Protein AF-A0A820PJR1-F1 (afdb_monomer_lite)

Organism: NCBI:txid392033

Foldseek 3Di:
DLVLLVVLLVVQVVDPPADPVLSVCCNVCVVVDDLVVLCVDPHCSVVQVVVCVVVVVVVSVVSSD

Sequence (65 aa):
DAKSIKDLVEYCRLQNDIDDDEIKKVQREYRDHTPIWWYTAPYFMYSMLNRGLRQMDVDIILKMG

pLDDT: mean 73.72, std 7.04, range [51.69, 83.0]

Structure (mmCIF, N/CA/C/O backbone):
data_AF-A0A820PJR1-F1
#
_entry.id   AF-A0A820PJR1-F1
#
loop_
_atom_site.group_PDB
_atom_site.id
_atom_site.type_symbol
_atom_site.label_atom_id
_atom_site.label_alt_id
_atom_site.label_comp_id
_atom_site.label_asym_id
_atom_site.label_entity_id
_atom_site.label_seq_id
_atom_site.pdbx_PDB_ins_code
_atom_site.Cartn_x
_atom_site.Cartn_y
_atom_site.Cartn_z
_atom_site.occupancy
_atom_site.B_iso_or_equiv
_atom_site.auth_seq_id
_atom_site.auth_comp_id
_atom_site.auth_asym_id
_atom_site.auth_atom_id
_atom_site.pdbx_PDB_model_num
ATOM 1 N N . ASP A 1 1 ? 13.015 0.634 2.325 1.00 51.69 1 ASP A N 1
ATOM 2 C CA . ASP A 1 1 ? 13.184 0.792 3.788 1.00 51.69 1 ASP A CA 1
ATOM 3 C C . ASP A 1 1 ? 11.935 0.425 4.576 1.00 51.69 1 ASP A C 1
ATOM 5 O O . ASP A 1 1 ? 10.825 0.691 4.139 1.00 51.69 1 ASP A O 1
ATOM 9 N N . ALA A 1 2 ? 12.096 -0.163 5.765 1.00 55.91 2 ALA A N 1
ATOM 10 C CA .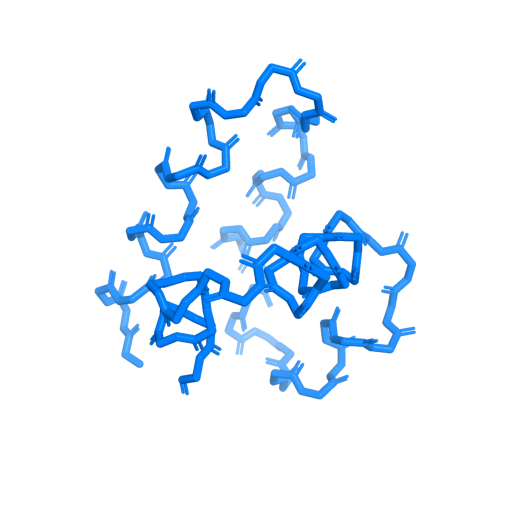 ALA A 1 2 ? 10.981 -0.577 6.631 1.00 55.91 2 ALA A CA 1
ATOM 11 C C . ALA A 1 2 ? 10.071 0.580 7.095 1.00 55.91 2 ALA A C 1
ATOM 13 O O . ALA A 1 2 ? 8.961 0.337 7.567 1.00 55.91 2 ALA A O 1
ATOM 14 N N . LYS A 1 3 ? 10.557 1.821 6.983 1.00 60.47 3 LYS A N 1
ATOM 15 C CA . LYS A 1 3 ? 9.847 3.044 7.365 1.00 60.47 3 LYS A CA 1
ATOM 16 C C . LYS A 1 3 ? 8.790 3.431 6.322 1.00 60.47 3 LYS A C 1
ATOM 18 O O . LYS A 1 3 ? 7.644 3.642 6.693 1.00 60.47 3 LYS A O 1
ATOM 23 N N . SER A 1 4 ? 9.137 3.372 5.034 1.00 67.19 4 SER A N 1
ATOM 24 C CA . SER A 1 4 ? 8.230 3.694 3.921 1.00 67.19 4 SER A CA 1
ATOM 25 C C . SER A 1 4 ? 7.012 2.766 3.873 1.00 67.19 4 SER A C 1
ATOM 27 O O . SER A 1 4 ? 5.896 3.209 3.638 1.00 67.19 4 SER A O 1
ATOM 29 N N . ILE A 1 5 ? 7.202 1.482 4.195 1.00 70.81 5 ILE A N 1
ATOM 30 C CA . ILE A 1 5 ? 6.119 0.484 4.218 1.00 70.81 5 ILE A CA 1
ATOM 31 C C . ILE A 1 5 ? 5.120 0.774 5.338 1.00 70.81 5 ILE A C 1
ATOM 33 O O . ILE A 1 5 ? 3.919 0.625 5.144 1.00 70.81 5 ILE A O 1
ATOM 37 N N . LYS A 1 6 ? 5.606 1.181 6.518 1.00 75.12 6 LYS A N 1
ATOM 38 C CA . LYS A 1 6 ? 4.736 1.546 7.642 1.00 75.12 6 LYS A CA 1
ATOM 39 C C . LYS A 1 6 ? 3.873 2.751 7.291 1.00 75.12 6 LYS A C 1
ATOM 41 O O . LYS A 1 6 ? 2.666 2.676 7.478 1.00 75.12 6 LYS A O 1
ATOM 46 N N . ASP A 1 7 ? 4.479 3.788 6.720 1.00 77.56 7 ASP A N 1
ATOM 47 C CA . ASP A 1 7 ? 3.755 4.986 6.290 1.00 77.56 7 ASP A CA 1
ATOM 48 C C . ASP A 1 7 ? 2.726 4.665 5.195 1.00 77.56 7 ASP A C 1
ATOM 50 O O . ASP A 1 7 ? 1.643 5.249 5.168 1.00 77.56 7 ASP A O 1
ATOM 54 N N . LEU A 1 8 ? 3.049 3.724 4.302 1.00 74.00 8 LEU A N 1
ATOM 55 C CA . LEU A 1 8 ? 2.143 3.257 3.259 1.00 74.00 8 LEU A CA 1
ATOM 56 C C . LEU A 1 8 ? 0.975 2.464 3.856 1.00 74.00 8 LEU A C 1
ATOM 58 O O . LEU A 1 8 ? -0.172 2.758 3.546 1.00 74.00 8 LEU A O 1
ATOM 62 N N . VAL A 1 9 ? 1.233 1.527 4.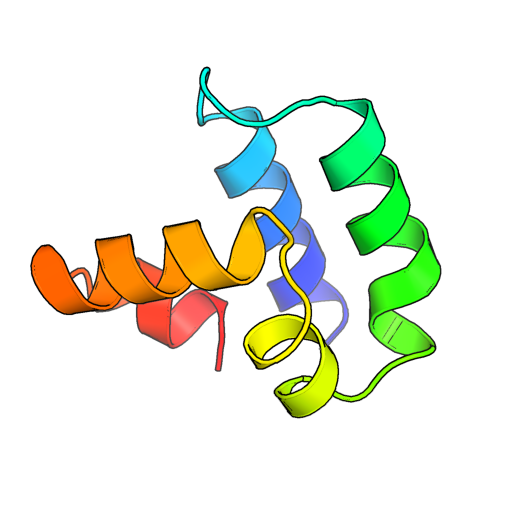771 1.00 77.75 9 VAL A N 1
ATOM 63 C CA . VAL A 1 9 ? 0.201 0.765 5.501 1.00 77.75 9 VAL A CA 1
ATOM 64 C C . VAL A 1 9 ? -0.718 1.685 6.309 1.00 77.75 9 VAL A C 1
ATOM 66 O O . VAL A 1 9 ? -1.932 1.487 6.331 1.00 77.75 9 VAL A O 1
ATOM 69 N N . GLU A 1 10 ? -0.163 2.707 6.953 1.00 81.50 10 GLU A N 1
ATOM 70 C CA . GLU A 1 10 ? -0.926 3.681 7.732 1.00 81.50 10 GLU A CA 1
ATOM 71 C C . GLU A 1 10 ? -1.793 4.563 6.825 1.00 81.50 10 GLU A C 1
ATOM 73 O O . GLU A 1 10 ? -2.971 4.770 7.109 1.00 81.50 10 GLU A O 1
ATOM 7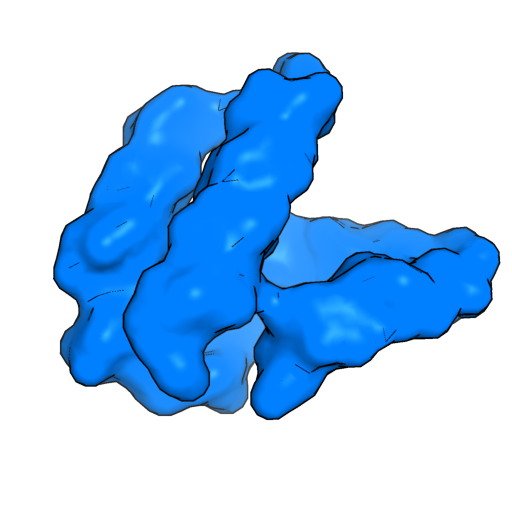8 N N . TYR A 1 11 ? -1.267 4.972 5.665 1.00 77.88 11 TYR A N 1
ATOM 79 C CA . TYR A 1 11 ? -2.054 5.627 4.621 1.00 77.88 11 TYR A CA 1
ATOM 80 C C . TYR A 1 11 ? -3.176 4.726 4.081 1.00 77.88 11 TYR A C 1
ATOM 82 O O . TYR A 1 11 ? -4.294 5.200 3.892 1.00 77.88 11 TYR A O 1
ATOM 90 N N . CYS A 1 12 ? -2.915 3.429 3.878 1.00 76.94 12 CYS A N 1
ATOM 91 C CA . CYS A 1 12 ? -3.928 2.467 3.433 1.00 76.94 12 CYS A CA 1
ATOM 92 C C . CYS A 1 12 ? -5.061 2.331 4.448 1.00 76.94 12 CYS A C 1
ATOM 94 O O . CYS A 1 12 ? -6.219 2.353 4.054 1.00 76.94 12 CYS A O 1
ATOM 96 N N . ARG A 1 13 ? -4.741 2.266 5.748 1.00 76.94 13 ARG A N 1
ATOM 97 C CA . ARG A 1 13 ? -5.748 2.223 6.823 1.00 76.94 13 ARG A CA 1
ATOM 98 C C . ARG A 1 13 ? -6.632 3.464 6.877 1.00 76.94 13 ARG A C 1
ATOM 100 O O . ARG A 1 13 ? -7.762 3.385 7.342 1.00 76.94 13 ARG A O 1
ATOM 107 N N . LEU A 1 14 ? -6.118 4.612 6.440 1.00 79.44 14 LEU A N 1
ATOM 108 C CA . LEU A 1 14 ? -6.900 5.846 6.344 1.00 79.44 14 LEU A CA 1
ATOM 109 C C . LEU A 1 14 ? -7.837 5.853 5.125 1.00 79.44 14 LEU A C 1
ATOM 111 O O . LEU A 1 14 ? -8.775 6.650 5.090 1.00 79.44 14 LEU A O 1
ATOM 115 N N . GLN A 1 15 ? -7.615 4.987 4.131 1.00 73.69 15 GLN A N 1
ATOM 116 C CA . GLN A 1 15 ? -8.538 4.813 3.014 1.00 73.69 15 GLN A CA 1
ATOM 117 C C . GLN A 1 15 ? -9.650 3.838 3.418 1.00 73.69 15 GLN A C 1
ATOM 119 O O . GLN A 1 15 ? -9.405 2.668 3.678 1.00 73.69 15 GLN A O 1
ATOM 124 N N . ASN A 1 16 ? -10.897 4.307 3.401 1.00 67.62 16 ASN A N 1
ATOM 125 C CA . ASN A 1 16 ? -12.084 3.515 3.764 1.00 67.62 16 ASN A CA 1
ATOM 126 C C . ASN A 1 16 ? -12.441 2.399 2.753 1.00 67.62 16 ASN A C 1
ATOM 128 O O . ASN A 1 16 ? -13.429 1.700 2.936 1.00 67.62 16 ASN A O 1
ATOM 132 N N . ASP A 1 17 ? -11.679 2.280 1.664 1.00 75.00 17 ASP A N 1
ATOM 133 C CA . ASP A 1 17 ? -11.953 1.405 0.512 1.00 75.00 17 ASP A CA 1
ATOM 134 C C . ASP A 1 17 ? -10.991 0.204 0.437 1.00 75.00 17 ASP A C 1
ATOM 136 O O . ASP A 1 17 ? -10.992 -0.548 -0.533 1.00 75.00 17 ASP A O 1
ATOM 140 N N . ILE A 1 18 ? -10.120 0.038 1.438 1.00 78.25 18 ILE A N 1
ATOM 141 C CA . ILE A 1 18 ? -9.131 -1.042 1.480 1.00 78.2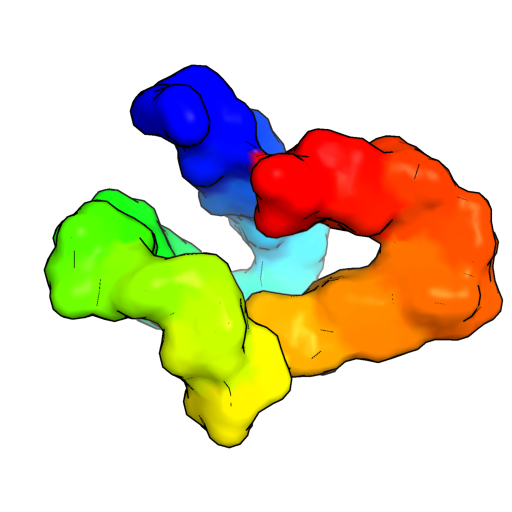5 18 ILE A CA 1
ATOM 142 C C . ILE A 1 18 ? -9.470 -1.966 2.640 1.00 78.25 18 ILE A C 1
ATOM 144 O O . ILE A 1 18 ? -9.612 -1.523 3.778 1.00 78.25 18 ILE A O 1
ATOM 148 N N . ASP A 1 19 ? -9.580 -3.258 2.339 1.00 82.94 19 ASP A N 1
ATOM 149 C CA . ASP A 1 19 ? -9.847 -4.271 3.349 1.00 82.94 19 ASP A CA 1
ATOM 150 C C . ASP A 1 19 ? -8.660 -4.413 4.316 1.00 82.94 19 ASP A C 1
ATOM 152 O O . ASP A 1 19 ? -7.486 -4.413 3.931 1.00 82.94 19 ASP A O 1
ATOM 156 N N . ASP A 1 20 ? -8.971 -4.562 5.597 1.00 81.31 20 ASP A N 1
ATOM 157 C CA . ASP A 1 20 ? -7.981 -4.682 6.661 1.00 81.31 20 ASP A CA 1
ATOM 158 C C . ASP A 1 20 ? -7.168 -5.996 6.541 1.00 81.31 20 ASP A C 1
ATOM 160 O O . ASP A 1 20 ? -6.025 -6.069 7.004 1.00 81.31 20 ASP A O 1
ATOM 164 N N . ASP A 1 21 ? -7.719 -7.032 5.891 1.00 82.50 21 ASP A N 1
ATOM 165 C CA . ASP A 1 21 ? -7.017 -8.289 5.584 1.00 82.50 21 ASP A CA 1
ATOM 166 C C . ASP A 1 21 ? -5.947 -8.104 4.495 1.00 82.50 21 ASP A C 1
ATOM 168 O O . ASP A 1 21 ? -4.813 -8.574 4.627 1.00 82.50 21 ASP A O 1
ATOM 172 N N . GLU A 1 22 ? -6.264 -7.322 3.462 1.00 79.62 22 GLU A N 1
ATOM 173 C CA . GLU A 1 22 ? -5.337 -6.958 2.385 1.00 79.62 22 GLU A CA 1
ATOM 174 C C . GLU A 1 22 ? -4.155 -6.134 2.922 1.00 79.62 22 GLU A C 1
ATOM 176 O O . GLU A 1 22 ? -2.996 -6.361 2.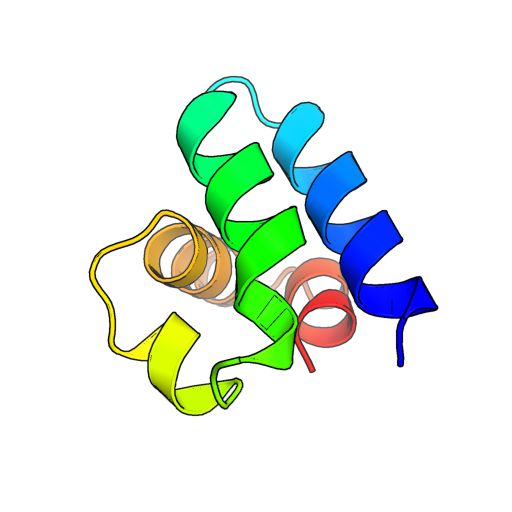559 1.00 79.62 22 GLU A O 1
ATOM 181 N N . ILE A 1 23 ? -4.425 -5.224 3.863 1.00 82.19 23 ILE A N 1
ATOM 182 C CA . ILE A 1 23 ? -3.390 -4.437 4.546 1.00 82.19 23 ILE A CA 1
ATOM 183 C C . ILE A 1 23 ? -2.460 -5.344 5.363 1.00 82.19 23 ILE A C 1
ATOM 185 O O . ILE A 1 23 ? -1.238 -5.160 5.343 1.00 82.19 23 ILE A O 1
ATOM 189 N N . LYS A 1 24 ? -3.006 -6.344 6.069 1.00 83.00 24 LYS A N 1
ATOM 190 C CA . LYS A 1 24 ? -2.205 -7.313 6.837 1.00 83.00 24 LYS A CA 1
ATOM 191 C C . LYS A 1 24 ? -1.345 -8.192 5.934 1.00 83.00 24 LYS A C 1
ATOM 193 O O . LYS A 1 24 ? -0.193 -8.451 6.292 1.00 83.00 24 LYS A O 1
ATOM 198 N N . LYS A 1 25 ? -1.864 -8.617 4.777 1.00 81.88 25 LYS A N 1
ATOM 199 C CA . LYS A 1 25 ? -1.087 -9.355 3.768 1.00 81.88 25 LYS A CA 1
ATOM 200 C C . LYS A 1 25 ? 0.099 -8.547 3.286 1.00 81.88 25 LYS A C 1
ATOM 202 O O . LYS A 1 25 ? 1.222 -9.026 3.386 1.00 81.88 25 LYS A O 1
ATOM 207 N N . VAL A 1 26 ? -0.120 -7.298 2.875 1.00 79.00 26 VAL A N 1
ATOM 208 C CA . VAL A 1 26 ? 0.976 -6.398 2.499 1.00 79.00 26 VAL A CA 1
ATOM 209 C C . VAL A 1 26 ? 1.964 -6.260 3.648 1.00 79.00 26 VAL A C 1
ATOM 211 O O . VAL A 1 26 ? 3.149 -6.497 3.468 1.00 79.00 26 VAL A O 1
ATOM 214 N N . GLN A 1 27 ? 1.514 -5.970 4.866 1.00 80.12 27 GLN A N 1
ATOM 215 C CA . GLN A 1 27 ? 2.428 -5.804 5.995 1.00 80.12 27 GLN A CA 1
ATOM 216 C C . GLN A 1 27 ? 3.313 -7.040 6.254 1.00 80.12 27 GLN A C 1
ATOM 218 O O . GLN A 1 27 ? 4.462 -6.890 6.679 1.00 80.12 27 GLN A O 1
ATOM 223 N N . ARG A 1 28 ? 2.785 -8.245 6.011 1.00 82.44 28 ARG A N 1
ATOM 224 C CA . ARG A 1 28 ? 3.483 -9.513 6.234 1.00 82.44 28 ARG A CA 1
ATOM 225 C C . ARG A 1 28 ? 4.386 -9.902 5.063 1.00 82.44 28 ARG A C 1
ATOM 227 O O . ARG A 1 28 ? 5.532 -10.263 5.298 1.00 82.44 28 ARG A O 1
ATOM 234 N N . GLU A 1 29 ? 3.880 -9.790 3.841 1.00 81.81 29 GLU A N 1
ATOM 235 C CA . GLU A 1 29 ? 4.482 -10.346 2.623 1.00 81.81 29 GLU A CA 1
ATOM 236 C C . GLU A 1 29 ? 5.256 -9.295 1.814 1.00 81.81 29 GLU A C 1
ATOM 238 O O . GLU A 1 29 ? 5.951 -9.639 0.861 1.00 81.81 29 GLU A O 1
ATOM 243 N N . TYR A 1 30 ? 5.196 -8.001 2.170 1.00 77.44 30 TYR A N 1
ATOM 244 C CA . TYR A 1 30 ? 5.863 -6.943 1.393 1.00 77.44 30 TYR A CA 1
ATOM 245 C C . TYR A 1 30 ? 7.361 -7.193 1.214 1.00 77.44 30 TYR A C 1
ATOM 247 O O . TYR A 1 30 ? 7.930 -6.820 0.195 1.00 77.44 30 TYR A O 1
ATOM 255 N N . ARG A 1 31 ? 8.011 -7.819 2.203 1.00 76.88 31 ARG A N 1
ATOM 256 C CA . ARG A 1 31 ? 9.441 -8.165 2.143 1.00 76.88 31 ARG A CA 1
ATOM 257 C C . ARG A 1 31 ? 9.734 -9.452 1.377 1.00 76.88 31 ARG A C 1
ATOM 259 O O . ARG A 1 31 ? 10.878 -9.647 0.981 1.00 76.88 31 ARG A O 1
ATOM 266 N N . ASP A 1 32 ? 8.729 -10.294 1.180 1.00 82.81 32 ASP A N 1
ATOM 267 C CA . ASP A 1 32 ? 8.865 -11.582 0.499 1.00 82.81 32 ASP A CA 1
ATOM 268 C C . ASP A 1 32 ? 8.762 -11.424 -1.027 1.00 82.81 32 ASP A C 1
ATOM 270 O O . ASP A 1 32 ? 9.152 -12.310 -1.791 1.00 82.81 32 ASP A O 1
ATOM 274 N N . HIS A 1 33 ? 8.287 -10.263 -1.484 1.00 80.06 33 HIS A N 1
ATOM 275 C CA . HIS A 1 33 ? 8.076 -9.950 -2.888 1.00 80.06 33 HIS A CA 1
ATOM 276 C C . HIS A 1 33 ? 8.797 -8.673 -3.317 1.00 80.06 33 HIS A C 1
ATOM 278 O O . HIS A 1 33 ? 9.027 -7.750 -2.538 1.00 80.06 33 HIS A O 1
ATOM 284 N N . THR A 1 34 ? 9.162 -8.608 -4.598 1.00 77.94 34 THR A N 1
ATOM 285 C CA . THR A 1 34 ? 9.727 -7.387 -5.176 1.00 77.94 34 THR A CA 1
ATOM 286 C C . THR A 1 34 ? 8.627 -6.336 -5.367 1.00 77.94 34 THR A C 1
ATOM 288 O O . THR A 1 34 ? 7.470 -6.695 -5.584 1.00 77.94 34 THR A O 1
ATOM 291 N N . PRO A 1 35 ? 8.952 -5.032 -5.368 1.00 70.31 35 PRO A N 1
ATOM 292 C CA . PRO A 1 35 ? 7.964 -3.978 -5.624 1.00 70.31 35 PRO A CA 1
ATOM 293 C C . PRO A 1 35 ? 7.197 -4.184 -6.942 1.00 70.31 35 PRO A C 1
ATOM 295 O O . PRO A 1 35 ? 5.991 -3.990 -7.005 1.00 70.31 35 PRO A O 1
ATOM 298 N N . ILE A 1 36 ? 7.882 -4.681 -7.981 1.00 76.06 36 ILE A N 1
ATOM 299 C CA . ILE A 1 36 ? 7.300 -5.014 -9.295 1.00 76.06 36 ILE A CA 1
ATOM 300 C C . ILE A 1 36 ? 6.188 -6.067 -9.184 1.00 76.06 36 ILE A C 1
ATOM 302 O O . ILE A 1 36 ? 5.193 -6.001 -9.907 1.00 76.06 36 ILE A O 1
ATOM 306 N N . TRP A 1 37 ? 6.324 -7.022 -8.265 1.00 82.62 37 TRP A N 1
ATOM 307 C CA . TRP A 1 37 ? 5.304 -8.038 -8.030 1.00 82.62 37 TRP A CA 1
ATOM 308 C C . TRP A 1 37 ? 4.011 -7.416 -7.492 1.00 82.62 37 TRP A C 1
ATOM 310 O O . TRP A 1 37 ? 2.930 -7.689 -8.006 1.00 82.62 37 TRP A O 1
ATOM 320 N N . TRP A 1 38 ? 4.120 -6.483 -6.547 1.00 76.00 38 TRP A N 1
ATOM 321 C CA . TRP A 1 38 ? 2.971 -5.755 -6.003 1.00 76.00 38 TRP A CA 1
ATOM 322 C C . TRP A 1 38 ? 2.259 -4.871 -7.033 1.00 76.00 38 TRP A C 1
ATOM 324 O O . TRP A 1 38 ? 1.057 -4.641 -6.921 1.00 76.00 38 TRP A O 1
ATOM 334 N N . TYR A 1 39 ? 2.981 -4.419 -8.062 1.00 72.12 39 TYR A N 1
ATOM 335 C CA . TYR A 1 39 ? 2.406 -3.678 -9.188 1.00 72.12 39 TYR A CA 1
ATOM 336 C C . TYR A 1 39 ? 1.740 -4.565 -10.243 1.00 72.12 39 TYR A C 1
ATOM 338 O O . TYR A 1 39 ? 0.947 -4.069 -11.039 1.00 72.12 39 TYR A O 1
ATOM 346 N N . THR A 1 40 ? 2.072 -5.854 -10.287 1.00 73.75 40 THR A N 1
ATOM 347 C CA . THR A 1 40 ? 1.527 -6.802 -11.275 1.00 73.75 40 THR A CA 1
ATOM 348 C C . THR A 1 40 ? 0.441 -7.698 -10.693 1.00 73.75 40 THR A C 1
ATOM 350 O O . THR A 1 40 ? -0.382 -8.228 -11.439 1.00 73.75 40 THR A O 1
ATOM 353 N N . ALA A 1 41 ? 0.397 -7.843 -9.371 1.00 73.06 41 ALA A N 1
ATOM 354 C CA . ALA A 1 41 ? -0.644 -8.577 -8.684 1.00 73.06 41 ALA A CA 1
ATOM 355 C C . ALA A 1 41 ? -1.940 -7.740 -8.553 1.00 73.06 41 ALA A C 1
ATOM 357 O O . ALA A 1 41 ? -1.875 -6.528 -8.328 1.00 73.06 41 ALA A O 1
ATOM 358 N N . PRO A 1 42 ? -3.131 -8.360 -8.672 1.00 66.12 42 PRO A N 1
ATOM 359 C CA . PRO A 1 42 ? -4.430 -7.684 -8.619 1.00 66.12 42 PRO A CA 1
ATOM 360 C C . PRO A 1 42 ? -4.850 -7.355 -7.176 1.00 66.12 42 PRO A C 1
ATOM 362 O O . PRO A 1 42 ? -5.933 -7.725 -6.734 1.00 66.12 42 PRO A O 1
ATOM 365 N N . TYR A 1 43 ? -3.977 -6.678 -6.436 1.00 72.94 43 TYR A N 1
ATOM 366 C CA . TYR A 1 43 ? -4.243 -6.189 -5.085 1.00 72.94 43 TYR A CA 1
ATOM 367 C C . TYR A 1 43 ? -4.526 -4.687 -5.097 1.00 72.94 43 TYR A C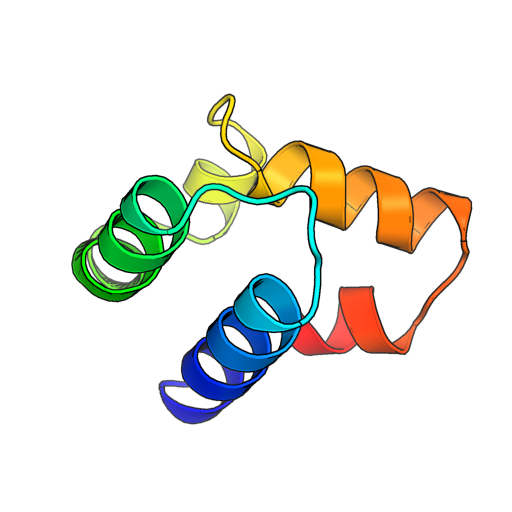 1
ATOM 369 O O . TYR A 1 43 ? -4.344 -3.996 -6.107 1.00 72.94 43 TYR A O 1
ATOM 377 N N . PHE A 1 44 ? -4.916 -4.147 -3.943 1.00 76.44 44 PHE A N 1
ATOM 378 C CA . PHE A 1 44 ? -5.197 -2.717 -3.796 1.00 76.44 44 PHE A CA 1
ATOM 379 C C . PHE A 1 44 ? -4.013 -1.815 -4.198 1.00 76.44 44 PHE A C 1
ATOM 381 O O . PHE A 1 44 ? -4.230 -0.659 -4.555 1.00 76.44 44 PHE A O 1
ATOM 388 N N . MET A 1 45 ? -2.771 -2.318 -4.174 1.00 74.69 45 MET A N 1
ATOM 389 C CA . MET A 1 45 ? -1.575 -1.560 -4.562 1.00 74.69 45 MET A CA 1
ATOM 390 C C . MET A 1 45 ? -1.611 -1.094 -6.019 1.00 74.69 45 MET A C 1
ATOM 392 O O . MET A 1 45 ? -1.245 0.046 -6.302 1.00 74.69 45 MET A O 1
ATOM 396 N N . TYR A 1 46 ? -2.129 -1.919 -6.931 1.00 73.81 46 TYR A N 1
ATOM 397 C CA . TYR A 1 46 ? -2.303 -1.535 -8.331 1.00 73.81 46 TYR A CA 1
ATOM 398 C C . TYR A 1 46 ? -3.325 -0.400 -8.481 1.00 73.81 46 TYR A C 1
ATOM 400 O O . TYR A 1 46 ? -3.090 0.586 -9.186 1.00 73.81 46 TYR A O 1
ATOM 408 N N . SER A 1 47 ? -4.455 -0.509 -7.780 1.00 75.12 47 SER A N 1
ATOM 409 C CA . SER A 1 47 ? -5.496 0.524 -7.752 1.00 75.12 47 SER A CA 1
ATOM 410 C C . SER A 1 47 ? -4.996 1.815 -7.101 1.00 75.12 47 SER A C 1
ATOM 412 O O . SER A 1 47 ? -5.269 2.905 -7.603 1.00 75.12 47 SER A O 1
ATOM 414 N N . MET A 1 48 ? -4.213 1.708 -6.027 1.00 76.44 48 MET A N 1
ATOM 415 C CA . MET A 1 48 ? -3.643 2.846 -5.316 1.00 76.44 48 MET A CA 1
ATOM 416 C C . MET A 1 48 ? -2.597 3.574 -6.162 1.00 76.44 48 MET A C 1
ATOM 418 O O . MET A 1 48 ? -2.641 4.801 -6.239 1.00 76.44 48 MET A O 1
ATOM 422 N N . LEU A 1 49 ? -1.708 2.851 -6.853 1.00 75.31 49 LEU A N 1
ATOM 423 C CA . LEU A 1 49 ? -0.743 3.460 -7.770 1.00 75.31 49 LEU A CA 1
ATOM 424 C C . LEU A 1 49 ? -1.468 4.166 -8.917 1.00 75.31 49 LEU A C 1
ATOM 426 O O . LEU A 1 49 ? -1.180 5.321 -9.215 1.00 75.31 49 LEU A O 1
ATOM 430 N N . ASN A 1 50 ? -2.447 3.503 -9.536 1.00 74.56 50 ASN A N 1
ATOM 431 C CA . ASN A 1 50 ? -3.235 4.107 -10.609 1.00 74.56 50 ASN A CA 1
ATOM 432 C C . ASN A 1 50 ? -4.009 5.343 -10.147 1.00 74.56 50 ASN A C 1
ATOM 434 O O . ASN A 1 50 ? -4.192 6.282 -10.925 1.00 74.56 50 ASN A O 1
ATOM 438 N N . ARG A 1 51 ? -4.457 5.362 -8.891 1.00 75.00 51 ARG A N 1
ATOM 439 C CA . ARG A 1 51 ? -5.081 6.533 -8.280 1.00 75.00 51 ARG A CA 1
ATOM 440 C C . ARG A 1 51 ? -4.064 7.649 -8.052 1.00 75.00 51 ARG A C 1
ATOM 442 O O . ARG A 1 51 ? -4.356 8.772 -8.445 1.00 75.00 51 ARG A O 1
ATOM 449 N N . GLY A 1 52 ? -2.880 7.351 -7.517 1.00 73.12 52 GLY A N 1
ATOM 450 C CA . GLY A 1 52 ? -1.794 8.326 -7.366 1.00 73.12 52 GLY A CA 1
ATOM 451 C C . GLY A 1 52 ? -1.353 8.924 -8.701 1.00 73.12 52 GLY A C 1
ATOM 452 O O . GLY A 1 52 ? -1.261 10.140 -8.834 1.00 73.12 52 GLY A O 1
ATOM 453 N N . LEU A 1 53 ? -1.204 8.092 -9.735 1.00 72.69 53 LEU A N 1
ATOM 454 C CA . LEU A 1 53 ? -0.890 8.534 -11.095 1.00 72.69 53 LEU A CA 1
ATOM 455 C C . LEU A 1 53 ? -2.003 9.406 -11.696 1.00 72.69 53 LEU A C 1
ATOM 457 O O . LEU A 1 53 ? -1.708 10.438 -12.293 1.00 72.69 53 LEU A O 1
ATOM 461 N N . ARG A 1 54 ? -3.282 9.036 -11.523 1.00 74.88 54 ARG A N 1
ATOM 462 C CA . ARG A 1 54 ? -4.423 9.843 -12.007 1.00 74.88 54 ARG A CA 1
ATOM 463 C C . ARG A 1 54 ? -4.575 11.162 -11.272 1.00 74.88 54 ARG A C 1
ATOM 465 O O . ARG A 1 54 ? -4.953 12.149 -11.893 1.00 74.88 54 ARG A O 1
ATOM 472 N N . GLN A 1 55 ? -4.341 11.163 -9.966 1.00 69.62 55 GLN A N 1
ATOM 473 C CA . GLN A 1 55 ? -4.452 12.361 -9.141 1.00 69.62 55 GLN A CA 1
ATOM 474 C C . GLN A 1 55 ? -3.185 13.225 -9.212 1.00 69.62 55 GLN A C 1
ATOM 476 O O . GLN A 1 55 ? -3.184 14.312 -8.646 1.00 69.62 55 GLN A O 1
ATOM 481 N N . MET A 1 56 ? -2.137 12.779 -9.932 1.00 61.12 56 MET A N 1
ATOM 482 C CA . MET A 1 56 ? -0.790 13.368 -9.885 1.00 61.12 56 MET A CA 1
ATOM 483 C C . MET A 1 56 ? -0.337 13.604 -8.440 1.00 61.12 56 MET A C 1
ATOM 485 O O . MET A 1 56 ? 0.322 14.592 -8.122 1.00 61.12 56 MET A O 1
ATOM 489 N N . ASP A 1 57 ? -0.724 12.687 -7.558 1.00 68.81 57 ASP A N 1
ATOM 490 C CA . ASP A 1 57 ? -0.461 12.791 -6.138 1.00 68.81 57 ASP A CA 1
ATOM 491 C C . ASP A 1 57 ? 0.961 12.287 -5.905 1.00 68.81 57 ASP A C 1
ATOM 493 O O . ASP A 1 57 ? 1.221 11.097 -5.697 1.00 68.81 57 ASP A O 1
ATOM 497 N N . VAL A 1 58 ? 1.906 13.213 -6.079 1.00 64.62 58 VAL A N 1
ATOM 498 C CA . VAL A 1 58 ? 3.345 12.957 -5.991 1.00 64.62 58 VAL A CA 1
ATOM 499 C C . VAL A 1 58 ? 3.687 12.309 -4.652 1.00 64.62 58 VAL A C 1
ATOM 501 O O . VAL A 1 58 ? 4.565 11.455 -4.623 1.00 64.62 58 VAL A O 1
ATOM 504 N N . ASP A 1 59 ? 2.950 12.619 -3.582 1.00 63.66 59 ASP A N 1
ATOM 505 C CA . ASP A 1 59 ? 3.109 11.996 -2.267 1.00 63.66 59 ASP A CA 1
ATOM 506 C C . ASP A 1 59 ? 2.835 10.488 -2.281 1.00 63.66 59 ASP A C 1
ATOM 508 O O . ASP A 1 59 ? 3.567 9.724 -1.652 1.00 63.66 59 ASP A O 1
ATOM 512 N N . ILE A 1 60 ? 1.823 10.027 -3.024 1.00 66.44 60 ILE A N 1
ATOM 513 C CA . ILE A 1 60 ? 1.523 8.594 -3.160 1.00 66.44 60 ILE A CA 1
ATOM 514 C C . ILE A 1 60 ? 2.641 7.901 -3.943 1.00 66.44 60 ILE A C 1
ATOM 516 O O . ILE A 1 60 ? 3.102 6.831 -3.548 1.00 66.44 60 ILE A O 1
ATOM 520 N N . ILE A 1 61 ? 3.116 8.528 -5.021 1.00 68.44 61 ILE A N 1
ATOM 521 C CA . ILE A 1 61 ? 4.187 7.984 -5.867 1.00 68.44 61 ILE A CA 1
ATOM 522 C C . ILE A 1 61 ? 5.515 7.933 -5.092 1.00 68.44 61 ILE A C 1
ATOM 524 O O . ILE A 1 61 ? 6.215 6.926 -5.157 1.00 68.44 61 ILE A O 1
ATOM 528 N N . LEU A 1 62 ? 5.838 8.967 -4.307 1.00 67.12 62 LEU A N 1
ATOM 529 C CA . LEU A 1 62 ? 7.035 9.008 -3.456 1.00 67.12 62 LEU A CA 1
ATOM 530 C C . LEU A 1 62 ? 6.967 8.029 -2.283 1.00 67.12 62 LEU A C 1
ATOM 532 O O . LEU A 1 62 ? 8.001 7.532 -1.854 1.00 67.12 62 LEU A O 1
ATOM 536 N N . LYS A 1 63 ? 5.772 7.755 -1.747 1.00 65.56 63 LYS A N 1
ATOM 537 C CA . LYS A 1 63 ? 5.580 6.748 -0.693 1.00 65.56 63 LYS A CA 1
ATOM 538 C C . LYS A 1 63 ? 5.677 5.313 -1.225 1.00 65.56 63 LYS A C 1
ATOM 540 O O . LYS A 1 63 ? 5.945 4.410 -0.434 1.00 65.56 63 LYS A O 1
ATOM 545 N N . MET A 1 64 ? 5.445 5.109 -2.525 1.00 64.69 64 MET A N 1
ATOM 546 C CA . MET A 1 64 ? 5.531 3.810 -3.207 1.00 64.69 64 MET A CA 1
ATOM 547 C C . MET A 1 64 ? 6.905 3.494 -3.823 1.00 64.69 64 MET A C 1
ATOM 549 O O . MET A 1 64 ? 7.216 2.314 -4.004 1.00 64.69 64 MET A O 1
ATOM 553 N N . GLY A 1 65 ? 7.685 4.517 -4.189 1.00 57.28 65 GLY A N 1
ATOM 554 C CA . GLY A 1 65 ? 9.062 4.387 -4.693 1.00 57.28 65 GLY A CA 1
ATOM 555 C C . GLY A 1 65 ? 10.068 4.022 -3.608 1.00 57.28 65 GLY A C 1
ATOM 556 O O . GLY A 1 65 ? 11.012 3.270 -3.939 1.00 57.28 65 GLY A O 1
#

Secondary structure (DSSP, 8-state):
-HHHHHHHHHHHHH-TTS-HHHHHHHHHHTTTS-HHHHHHSSSHHHHHHHHHHHHT-HHHHHHH-

Radius of gyration: 10.89 Å; chains: 1; bounding box: 25×25×20 Å